Protein AF-A0AAV5U7B5-F1 (afdb_monomer_lite)

Structure (mmCIF, N/CA/C/O backbone):
data_AF-A0AAV5U7B5-F1
#
_entry.id   AF-A0AAV5U7B5-F1
#
loop_
_atom_site.group_PDB
_atom_site.id
_atom_site.type_symbol
_atom_site.label_atom_id
_atom_site.label_alt_id
_atom_site.label_comp_id
_atom_site.label_asym_id
_atom_site.label_entity_id
_atom_site.label_seq_id
_atom_site.pdbx_PDB_ins_code
_atom_site.Cartn_x
_atom_site.Cartn_y
_atom_site.Cartn_z
_atom_site.occupancy
_atom_site.B_iso_or_equiv
_atom_site.auth_seq_id
_atom_site.auth_comp_id
_atom_site.auth_asym_id
_atom_site.auth_atom_id
_atom_site.pdbx_PDB_model_num
ATOM 1 N N . ILE A 1 1 ? 3.680 -14.195 11.783 1.00 42.75 1 ILE A N 1
ATOM 2 C CA . ILE A 1 1 ? 4.266 -13.465 12.936 1.00 42.75 1 ILE A CA 1
ATOM 3 C C . ILE A 1 1 ? 5.695 -13.010 12.618 1.00 42.75 1 ILE A C 1
ATOM 5 O O . ILE A 1 1 ? 5.928 -11.812 12.631 1.00 42.75 1 ILE A O 1
ATOM 9 N N . THR A 1 2 ? 6.602 -13.886 12.164 1.00 31.61 2 THR A N 1
ATOM 10 C CA . THR A 1 2 ? 7.981 -13.506 11.764 1.00 31.61 2 THR A CA 1
ATOM 11 C C . THR A 1 2 ? 8.065 -12.495 10.606 1.00 31.61 2 THR A C 1
ATOM 13 O O . THR A 1 2 ? 8.955 -11.657 10.593 1.00 31.61 2 THR A O 1
ATOM 16 N N . LYS A 1 3 ? 7.108 -12.506 9.663 1.00 34.06 3 LYS A N 1
ATOM 17 C CA . LYS A 1 3 ? 7.092 -11.594 8.498 1.00 34.06 3 LYS A CA 1
ATOM 18 C C . LYS A 1 3 ? 6.728 -10.131 8.825 1.00 34.06 3 LYS A C 1
ATOM 20 O O . LYS A 1 3 ? 7.113 -9.244 8.081 1.00 34.06 3 LYS A O 1
ATOM 25 N N . ILE A 1 4 ? 6.011 -9.876 9.927 1.00 44.44 4 ILE A N 1
ATOM 26 C CA . ILE A 1 4 ? 5.577 -8.519 10.328 1.00 44.44 4 ILE A CA 1
ATOM 27 C C . ILE A 1 4 ? 6.698 -7.791 11.084 1.00 44.44 4 ILE A C 1
ATOM 29 O O . ILE A 1 4 ? 6.874 -6.589 10.921 1.00 4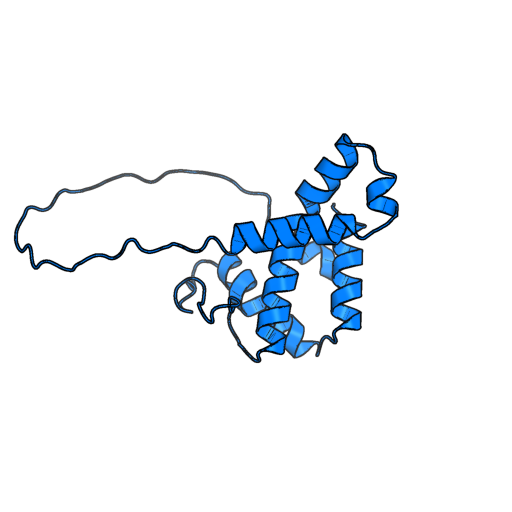4.44 4 ILE A O 1
ATOM 33 N N . TYR A 1 5 ? 7.510 -8.533 11.843 1.00 33.97 5 TYR A N 1
ATOM 34 C CA . TYR A 1 5 ? 8.630 -7.976 12.607 1.00 33.97 5 TYR A CA 1
ATOM 35 C C . TYR A 1 5 ? 9.669 -7.265 11.732 1.00 33.97 5 TYR A C 1
ATOM 37 O O . TYR A 1 5 ? 10.201 -6.239 12.138 1.00 33.97 5 TYR A O 1
ATOM 45 N N . VAL A 1 6 ? 9.909 -7.755 10.511 1.00 44.38 6 VAL A N 1
ATOM 46 C CA . VAL A 1 6 ? 10.895 -7.160 9.592 1.00 44.38 6 VAL A CA 1
ATOM 47 C C . VAL A 1 6 ? 10.513 -5.732 9.178 1.00 44.38 6 VAL A C 1
ATOM 49 O O . VAL A 1 6 ? 11.393 -4.900 8.995 1.00 44.38 6 VAL A O 1
ATOM 52 N N . LEU A 1 7 ? 9.215 -5.420 9.088 1.00 40.84 7 LEU A N 1
ATOM 53 C CA . LEU A 1 7 ? 8.729 -4.090 8.701 1.00 40.84 7 LEU A CA 1
ATOM 54 C C . LEU A 1 7 ? 8.778 -3.065 9.845 1.00 40.84 7 LEU A C 1
ATOM 56 O O . LEU A 1 7 ? 8.862 -1.870 9.580 1.00 40.84 7 LEU A O 1
ATOM 60 N N . LEU A 1 8 ? 8.726 -3.508 11.105 1.00 37.78 8 LEU A N 1
ATOM 61 C CA . LEU A 1 8 ? 8.643 -2.614 12.268 1.00 37.78 8 LEU A CA 1
ATOM 62 C C . LEU A 1 8 ? 10.019 -2.215 12.831 1.00 37.78 8 LEU A C 1
ATOM 64 O O . LEU A 1 8 ? 10.135 -1.186 13.492 1.00 37.78 8 LEU A O 1
ATOM 68 N N . SER A 1 9 ? 11.079 -2.980 12.552 1.00 37.28 9 SER A N 1
ATOM 69 C CA . SER A 1 9 ? 12.408 -2.752 13.141 1.00 37.28 9 SER A CA 1
ATOM 70 C C . SER A 1 9 ? 13.217 -1.595 12.536 1.00 37.28 9 SER A C 1
ATOM 72 O O . SER A 1 9 ? 14.208 -1.191 13.132 1.00 37.28 9 SER A O 1
ATOM 74 N N . THR A 1 10 ? 12.831 -1.024 11.391 1.00 45.06 10 THR A N 1
ATOM 75 C CA . THR A 1 10 ? 13.654 -0.014 10.689 1.00 45.06 10 THR A CA 1
ATOM 76 C C . THR A 1 10 ? 13.350 1.440 11.070 1.00 45.06 10 THR A C 1
ATOM 78 O O . THR A 1 10 ? 13.954 2.349 10.512 1.00 45.06 10 THR A O 1
ATOM 81 N N . ALA A 1 11 ? 12.410 1.690 11.987 1.00 36.50 11 ALA A N 1
ATOM 82 C CA . ALA A 1 11 ? 11.882 3.033 12.256 1.00 36.50 11 ALA A CA 1
ATOM 83 C C . ALA A 1 11 ? 12.594 3.819 13.383 1.00 36.50 11 ALA A C 1
ATOM 85 O O . ALA A 1 11 ? 12.134 4.907 13.723 1.00 36.50 11 ALA A O 1
ATOM 86 N N . SER A 1 12 ? 13.668 3.298 13.997 1.00 36.53 12 SER A N 1
ATOM 87 C CA . SER A 1 12 ? 14.085 3.759 15.337 1.00 36.53 12 SER A CA 1
ATOM 88 C C . SER A 1 12 ? 15.469 4.408 15.501 1.00 36.53 12 SER A C 1
ATOM 90 O O . SER A 1 12 ? 15.870 4.587 16.649 1.00 36.53 12 SER A O 1
ATOM 92 N N . GLU A 1 13 ? 16.200 4.827 14.464 1.00 31.25 13 GLU A N 1
ATOM 93 C CA . GLU A 1 13 ? 17.513 5.469 14.696 1.00 31.25 13 GLU A CA 1
ATOM 94 C C . GLU A 1 13 ? 17.691 6.817 13.982 1.00 31.25 13 GLU A C 1
ATOM 96 O O . GLU A 1 13 ? 17.553 6.959 12.769 1.00 31.25 13 GLU A O 1
ATOM 101 N N . THR A 1 14 ? 17.962 7.830 14.808 1.00 34.41 14 THR A N 1
ATOM 102 C CA . THR A 1 14 ? 18.086 9.256 14.504 1.00 34.41 14 THR A CA 1
ATOM 103 C C . THR A 1 14 ? 19.544 9.720 14.415 1.00 34.41 14 THR A C 1
ATOM 105 O O . THR A 1 14 ? 20.401 9.233 15.144 1.00 34.41 14 THR A O 1
ATOM 108 N N . SER A 1 15 ? 19.732 10.821 13.670 1.00 27.72 15 SER A N 1
ATOM 109 C CA . SER A 1 15 ? 20.653 11.954 13.922 1.00 27.72 15 SER A CA 1
ATOM 110 C C . SER A 1 15 ? 22.177 11.776 13.740 1.00 27.72 15 SER A C 1
ATOM 112 O O . SER A 1 15 ? 22.815 11.099 14.532 1.00 27.72 15 SER A O 1
ATOM 114 N N . HIS A 1 16 ? 22.802 12.502 12.790 1.00 29.25 16 HIS A N 1
ATOM 115 C CA . HIS A 1 16 ? 23.466 13.813 13.017 1.00 29.25 16 HIS A CA 1
ATOM 116 C C . HIS A 1 16 ? 24.374 14.295 11.841 1.00 29.25 16 HIS A C 1
ATOM 118 O O . HIS A 1 16 ? 25.219 13.556 11.356 1.00 29.25 16 HIS A O 1
ATOM 124 N N . THR A 1 17 ? 24.225 15.594 11.500 1.00 29.69 17 THR A N 1
ATOM 125 C CA . THR A 1 17 ? 25.181 16.617 10.961 1.00 29.69 17 THR A CA 1
ATOM 126 C C . THR A 1 17 ? 25.928 16.463 9.616 1.00 29.69 17 THR A C 1
ATOM 128 O O . THR A 1 17 ? 26.575 15.448 9.391 1.00 29.69 17 THR A O 1
ATOM 131 N N . PRO A 1 18 ? 26.042 17.558 8.819 1.00 33.09 18 PRO A N 1
ATOM 132 C CA . PRO A 1 18 ? 27.147 17.765 7.873 1.00 33.09 18 PRO A CA 1
ATOM 133 C C . PRO A 1 18 ? 27.998 19.021 8.198 1.00 33.09 18 PRO A C 1
ATOM 135 O O . PRO A 1 18 ? 27.480 19.974 8.786 1.00 33.09 18 PRO A O 1
ATOM 138 N N . PRO A 1 19 ? 29.271 19.090 7.754 1.00 32.50 19 PRO A N 1
ATOM 139 C CA . PRO A 1 19 ? 29.985 20.358 7.629 1.00 32.50 19 PRO A CA 1
ATOM 140 C C . PRO A 1 19 ? 30.455 20.660 6.194 1.00 32.50 19 PRO A C 1
ATOM 142 O O . PRO A 1 19 ? 31.075 19.816 5.558 1.00 32.50 19 PRO A O 1
ATOM 145 N N . ASN A 1 20 ? 30.254 21.928 5.799 1.00 28.38 20 ASN A N 1
ATOM 146 C CA . ASN A 1 20 ? 31.016 22.748 4.832 1.00 28.38 20 ASN A CA 1
ATOM 147 C C . ASN A 1 20 ? 31.099 22.224 3.363 1.00 28.38 20 ASN A C 1
ATOM 149 O O . ASN A 1 20 ? 30.987 21.043 3.094 1.00 28.38 20 ASN A O 1
ATOM 153 N N . THR A 1 21 ? 31.305 23.003 2.294 1.00 30.73 21 THR A N 1
ATOM 154 C CA . THR A 1 21 ? 32.135 24.199 2.099 1.00 30.73 21 THR A CA 1
ATOM 155 C C . THR A 1 21 ? 31.899 24.771 0.666 1.00 30.73 21 THR A C 1
ATOM 157 O O . THR A 1 21 ? 31.519 24.026 -0.230 1.00 30.73 21 THR A O 1
ATOM 160 N N . ILE A 1 22 ? 32.303 26.035 0.451 1.00 31.41 22 ILE A N 1
ATOM 161 C CA . ILE A 1 22 ? 32.809 26.691 -0.790 1.00 31.41 22 ILE A CA 1
ATOM 162 C C . ILE A 1 22 ? 31.804 27.347 -1.754 1.00 31.41 22 ILE A C 1
ATOM 164 O O . ILE A 1 22 ? 30.995 26.713 -2.421 1.00 31.41 22 ILE A O 1
ATOM 168 N N . ALA A 1 23 ? 31.988 28.665 -1.876 1.00 34.66 23 ALA A N 1
ATOM 169 C CA . ALA A 1 23 ? 31.451 29.553 -2.895 1.00 34.66 23 ALA A CA 1
ATOM 170 C C . ALA A 1 23 ? 32.216 29.429 -4.225 1.00 34.66 23 ALA A C 1
ATOM 172 O O . ALA A 1 23 ? 33.447 29.411 -4.221 1.00 34.66 23 ALA A O 1
ATOM 173 N N . ILE A 1 24 ? 31.497 29.444 -5.352 1.00 33.28 24 ILE A N 1
ATOM 174 C CA . ILE A 1 24 ? 32.057 29.730 -6.681 1.00 33.28 24 ILE A CA 1
ATOM 175 C C . ILE A 1 24 ? 31.138 30.715 -7.411 1.00 33.28 24 ILE A C 1
ATOM 177 O O . ILE A 1 24 ? 29.914 30.608 -7.385 1.00 33.28 24 ILE A O 1
ATOM 181 N N . SER A 1 25 ? 31.798 31.706 -7.996 1.00 31.03 25 SER A N 1
ATOM 182 C CA . SER A 1 25 ? 31.323 32.933 -8.617 1.00 31.03 25 SER A CA 1
ATOM 183 C C . SER A 1 25 ? 30.560 32.735 -9.931 1.00 31.03 25 SER A C 1
ATOM 185 O O . SER A 1 25 ? 30.877 31.860 -10.730 1.00 31.03 25 SER A O 1
ATOM 187 N N . HIS A 1 26 ? 29.602 33.644 -10.127 1.00 35.41 26 HIS A N 1
ATOM 188 C CA . HIS A 1 26 ? 29.036 34.183 -11.368 1.00 35.41 26 HIS A CA 1
ATOM 189 C C . HIS A 1 26 ? 29.793 33.890 -12.680 1.00 35.41 26 HIS A C 1
ATOM 191 O O . HIS A 1 26 ? 30.923 34.333 -12.847 1.00 35.41 26 HIS A O 1
ATOM 197 N N . ASP A 1 27 ? 29.131 33.228 -13.635 1.00 34.09 27 ASP A N 1
ATOM 198 C CA . ASP A 1 27 ? 28.567 33.879 -14.833 1.00 34.09 27 ASP A CA 1
ATOM 199 C C . ASP A 1 2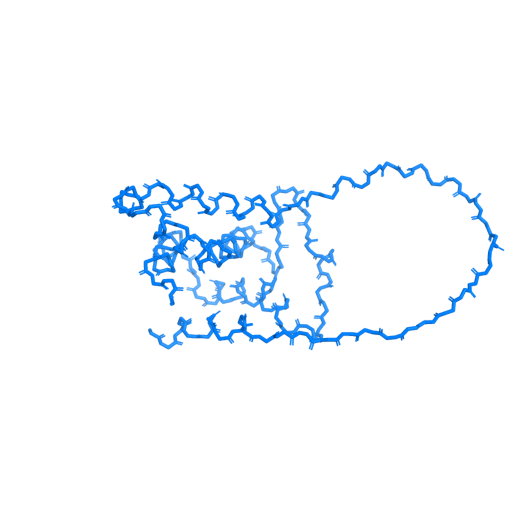7 ? 27.913 32.847 -15.769 1.00 34.09 27 ASP A C 1
ATOM 201 O O . ASP A 1 27 ? 28.531 31.846 -16.122 1.00 34.09 27 ASP A O 1
ATOM 205 N N . ASN A 1 28 ? 26.642 33.102 -16.125 1.00 30.11 28 ASN A N 1
ATOM 206 C CA . ASN A 1 28 ? 25.918 32.739 -17.363 1.00 30.11 28 ASN A CA 1
ATOM 207 C C . ASN A 1 28 ? 24.408 32.615 -17.088 1.00 30.11 28 ASN A C 1
ATOM 209 O O . ASN A 1 28 ? 23.850 31.526 -16.951 1.00 30.11 28 ASN A O 1
ATOM 213 N N . VAL A 1 29 ? 23.723 33.762 -17.028 1.00 39.47 29 VAL A N 1
ATOM 214 C CA . VAL A 1 29 ? 22.255 33.831 -16.996 1.00 39.47 29 VAL A CA 1
ATOM 215 C C . VAL A 1 29 ? 21.728 33.575 -18.409 1.00 39.47 29 VAL A C 1
ATOM 217 O O . VAL A 1 29 ? 21.540 34.496 -19.197 1.00 39.47 29 VAL A O 1
ATOM 220 N N . SER A 1 30 ? 21.485 32.307 -18.735 1.00 38.84 30 SER A N 1
ATOM 221 C CA . SER A 1 30 ? 20.505 31.950 -19.762 1.00 38.84 30 SER A CA 1
ATOM 222 C C . SER A 1 30 ? 19.15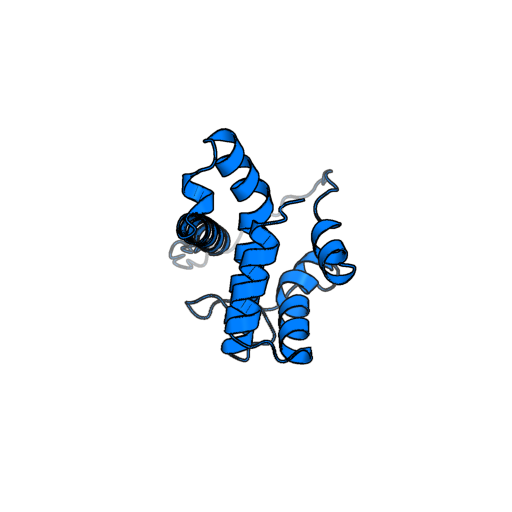7 31.792 -19.073 1.00 38.84 30 SER A C 1
ATOM 224 O O . SER A 1 30 ? 19.000 30.958 -18.183 1.00 38.84 30 SER A O 1
ATOM 226 N N . GLN A 1 31 ? 18.198 32.638 -19.448 1.00 47.28 31 GLN A N 1
ATOM 227 C CA . GLN A 1 31 ? 16.833 32.592 -18.942 1.00 47.28 31 GLN A CA 1
ATOM 228 C C . GLN A 1 31 ? 16.180 31.243 -19.271 1.00 47.28 31 GLN A C 1
ATOM 230 O O . GLN A 1 31 ? 15.691 31.025 -20.377 1.00 47.28 31 GLN A O 1
ATOM 235 N N . MET A 1 32 ? 16.134 30.349 -18.286 1.00 32.94 32 MET A N 1
ATOM 236 C CA . MET A 1 32 ? 15.170 29.261 -18.244 1.00 32.94 32 MET A CA 1
ATOM 237 C C . MET A 1 32 ? 13.943 29.819 -17.525 1.00 32.94 32 MET A C 1
ATOM 239 O O . MET A 1 32 ? 14.015 30.141 -16.341 1.00 32.94 32 MET A O 1
ATOM 243 N N . SER A 1 33 ? 12.829 29.983 -18.238 1.00 42.19 33 SER A N 1
ATOM 244 C CA . SER A 1 33 ? 11.530 30.253 -17.619 1.00 42.19 33 SER A CA 1
ATOM 245 C C . SER A 1 33 ? 11.185 29.062 -16.722 1.00 42.19 33 SER A C 1
ATOM 247 O O . SER A 1 33 ? 10.637 28.057 -17.177 1.00 42.19 33 SER A O 1
ATOM 249 N N . SER A 1 34 ? 11.585 29.124 -15.452 1.00 47.31 34 SER A N 1
ATOM 250 C CA . SER A 1 34 ? 11.221 28.130 -14.458 1.00 47.31 34 SER A CA 1
ATOM 251 C C . SER A 1 34 ? 9.759 28.359 -14.109 1.00 47.31 34 SER A C 1
ATOM 253 O O . SER A 1 34 ? 9.404 29.166 -13.252 1.00 47.31 34 SER A O 1
ATOM 255 N N . LYS A 1 35 ? 8.876 27.623 -14.792 1.00 44.06 35 LYS A N 1
ATOM 256 C CA . LYS A 1 35 ? 7.582 27.299 -14.190 1.00 44.06 35 LYS A CA 1
ATOM 257 C C . LYS A 1 35 ? 7.888 26.783 -12.778 1.00 44.06 35 LYS A C 1
ATOM 259 O O . LYS A 1 35 ? 8.786 25.941 -12.663 1.00 44.06 35 LYS A O 1
ATOM 264 N N . PRO A 1 36 ? 7.232 27.293 -11.722 1.00 43.56 36 PRO A N 1
ATOM 265 C CA . PRO A 1 36 ? 7.432 26.741 -10.395 1.00 43.56 36 PRO A CA 1
ATOM 266 C C . PRO A 1 36 ? 7.184 25.241 -10.506 1.00 43.56 36 PRO A C 1
ATOM 268 O O . PRO A 1 36 ? 6.152 24.821 -11.030 1.00 43.56 36 PRO A O 1
ATOM 271 N N . VAL A 1 37 ? 8.180 24.441 -10.122 1.00 56.41 37 VAL A N 1
ATOM 272 C CA . VAL A 1 37 ? 8.010 22.997 -10.011 1.00 56.41 37 VAL A CA 1
ATOM 273 C C . VAL A 1 37 ? 6.924 22.829 -8.962 1.00 56.41 37 VAL A C 1
ATOM 275 O O . VAL A 1 37 ? 7.162 23.048 -7.777 1.00 56.41 37 VAL A O 1
ATOM 278 N N . GLU A 1 38 ? 5.701 22.550 -9.404 1.00 57.50 38 GLU A N 1
ATOM 279 C CA . GLU A 1 38 ? 4.634 22.114 -8.521 1.00 57.50 38 GLU A CA 1
ATOM 280 C C . GLU A 1 38 ? 5.057 20.748 -7.991 1.00 57.50 38 GLU A C 1
ATOM 282 O O . GLU A 1 38 ? 4.775 19.705 -8.583 1.00 57.50 38 GLU A O 1
ATOM 287 N N . THR A 1 39 ? 5.837 20.755 -6.912 1.00 60.34 39 THR A N 1
ATOM 288 C CA . THR A 1 39 ? 6.299 19.540 -6.256 1.00 60.34 39 THR A CA 1
ATOM 289 C C . THR A 1 39 ? 5.081 18.892 -5.616 1.00 60.34 39 THR A C 1
ATOM 291 O O . THR A 1 39 ? 4.696 19.221 -4.494 1.00 60.34 39 THR A O 1
ATOM 294 N N . LYS A 1 40 ? 4.416 18.005 -6.359 1.00 76.00 40 LYS A N 1
ATOM 295 C CA . LYS A 1 40 ? 3.298 17.222 -5.837 1.00 76.00 40 LYS A CA 1
ATOM 296 C C . LYS A 1 40 ? 3.796 16.404 -4.653 1.00 76.00 40 LYS A C 1
ATOM 298 O O . LYS A 1 40 ? 4.707 15.590 -4.781 1.00 76.00 40 LYS A O 1
ATOM 303 N N . LEU A 1 41 ? 3.190 16.628 -3.492 1.00 89.25 41 LEU A N 1
ATOM 304 C CA . LEU A 1 41 ? 3.582 15.975 -2.248 1.00 89.25 41 LEU A CA 1
ATOM 305 C C . LEU A 1 41 ? 2.834 14.647 -2.085 1.00 89.25 41 LEU A C 1
ATOM 307 O O . LEU A 1 41 ? 2.041 14.474 -1.159 1.00 89.25 41 LEU A O 1
ATOM 311 N N . TRP A 1 42 ? 3.075 13.714 -3.008 1.00 90.81 42 TRP A N 1
ATOM 312 C CA . TRP A 1 42 ? 2.434 12.396 -3.023 1.00 90.81 42 TRP A CA 1
ATOM 313 C C . TRP A 1 42 ? 2.475 11.665 -1.673 1.00 90.81 42 TRP A C 1
ATOM 315 O O . TRP A 1 42 ? 1.413 11.225 -1.236 1.00 90.81 42 TRP A O 1
ATOM 325 N N . PRO A 1 43 ? 3.601 11.644 -0.926 1.00 89.38 43 PRO A N 1
ATOM 326 C CA . PRO A 1 43 ? 3.634 10.995 0.385 1.00 89.38 43 PRO A CA 1
ATOM 327 C C . PRO A 1 43 ? 2.609 11.550 1.386 1.00 89.38 43 PRO A C 1
ATOM 329 O O . PRO A 1 43 ? 2.051 10.796 2.181 1.00 89.38 43 PRO A O 1
ATOM 332 N N . LEU A 1 44 ? 2.327 12.860 1.349 1.00 92.50 44 LEU A N 1
ATOM 333 C CA . LEU A 1 44 ? 1.312 13.463 2.218 1.00 92.50 44 LEU A CA 1
ATOM 334 C C . LEU A 1 44 ? -0.097 13.042 1.793 1.00 92.50 44 LEU A C 1
ATOM 336 O O . LEU A 1 44 ? -0.931 12.740 2.646 1.00 92.50 44 LEU A O 1
ATOM 340 N N . VAL A 1 45 ? -0.356 13.006 0.486 1.00 94.12 45 VAL A N 1
ATOM 341 C CA . VAL A 1 45 ? -1.644 12.565 -0.061 1.00 94.12 45 VAL A CA 1
ATOM 342 C C . VAL A 1 45 ? -1.903 11.104 0.311 1.00 94.12 45 VAL A C 1
ATOM 344 O O . VAL A 1 45 ? -2.969 10.792 0.840 1.00 94.12 45 VAL A O 1
ATOM 347 N N . ASP A 1 46 ? -0.914 10.228 0.135 1.00 94.50 46 ASP A N 1
ATOM 348 C CA . ASP A 1 46 ? -1.017 8.807 0.485 1.00 94.50 46 ASP A CA 1
ATOM 349 C C . ASP A 1 46 ? -1.241 8.600 1.992 1.00 94.50 46 ASP A C 1
ATOM 351 O O . ASP A 1 46 ? -2.030 7.739 2.404 1.00 94.50 46 ASP A O 1
ATOM 355 N N . LEU A 1 47 ? -0.604 9.423 2.833 1.00 95.94 47 LEU A N 1
ATOM 356 C CA . LEU A 1 47 ? -0.823 9.427 4.279 1.00 95.94 47 LEU A CA 1
ATOM 357 C C . LEU A 1 47 ? -2.260 9.835 4.634 1.00 95.94 47 LEU A C 1
ATOM 359 O O . LEU A 1 47 ? -2.911 9.159 5.433 1.00 95.94 47 LEU A O 1
ATOM 363 N N . MET A 1 48 ? -2.772 10.912 4.031 1.00 96.75 48 MET A N 1
ATOM 364 C CA . MET A 1 48 ? -4.146 11.373 4.251 1.00 96.75 48 MET A CA 1
ATOM 365 C C . MET A 1 48 ? -5.165 10.319 3.815 1.00 96.75 48 MET A C 1
ATOM 367 O O . MET A 1 48 ? -6.063 9.985 4.586 1.00 96.75 48 MET A O 1
ATOM 371 N N . ILE A 1 49 ? -4.990 9.737 2.625 1.00 96.44 49 ILE A N 1
ATOM 372 C CA . ILE A 1 49 ? -5.847 8.654 2.121 1.00 96.44 49 ILE A CA 1
ATOM 373 C C . ILE A 1 49 ? -5.814 7.456 3.073 1.00 96.44 49 ILE A C 1
ATOM 375 O O . ILE A 1 49 ? -6.848 6.844 3.334 1.00 96.44 49 ILE A O 1
ATOM 379 N N . SER A 1 50 ? -4.651 7.131 3.636 1.00 96.81 50 SER A N 1
ATOM 380 C CA . SER A 1 50 ? -4.520 6.034 4.598 1.00 96.81 50 SER A CA 1
ATOM 381 C C . SER A 1 50 ? -5.270 6.302 5.904 1.00 96.81 50 SER A C 1
ATOM 383 O O . SER A 1 50 ? -5.893 5.387 6.441 1.00 96.81 50 SER A O 1
ATOM 385 N N . ILE A 1 51 ? -5.279 7.544 6.393 1.00 96.88 51 ILE A N 1
ATOM 386 C CA . ILE A 1 51 ? -6.080 7.942 7.563 1.00 96.88 51 ILE A CA 1
ATOM 387 C C . ILE A 1 51 ? -7.579 7.873 7.248 1.00 96.88 51 ILE A C 1
ATOM 389 O O . ILE A 1 51 ? -8.347 7.346 8.052 1.00 96.88 51 ILE A O 1
ATOM 393 N N . GLU A 1 52 ? -8.011 8.366 6.085 1.00 97.12 52 GLU A N 1
ATOM 394 C CA . GLU A 1 52 ? -9.416 8.263 5.666 1.00 97.12 52 GLU A CA 1
ATOM 395 C C . GLU A 1 52 ? -9.849 6.803 5.502 1.00 97.12 52 GLU A C 1
ATOM 397 O O . GLU A 1 52 ? -10.937 6.429 5.932 1.00 97.12 52 GLU A O 1
ATOM 402 N N . TYR A 1 53 ? -8.971 5.942 4.984 1.00 95.88 53 TYR A N 1
ATOM 403 C CA . TYR A 1 53 ? -9.205 4.502 4.928 1.00 95.88 53 TYR A CA 1
ATOM 404 C C . TYR A 1 53 ? -9.424 3.905 6.324 1.00 95.88 53 TYR A C 1
ATOM 406 O O . TYR A 1 53 ? -10.362 3.135 6.513 1.00 95.88 53 TYR A O 1
ATOM 414 N N . MET A 1 54 ? -8.627 4.281 7.328 1.00 95.62 54 MET A N 1
ATOM 415 C CA . MET A 1 54 ? -8.837 3.801 8.703 1.00 95.62 54 MET A CA 1
ATOM 416 C C . MET A 1 54 ? -10.192 4.212 9.272 1.00 95.62 54 MET A C 1
ATOM 418 O O . MET A 1 54 ? -10.821 3.434 9.987 1.00 95.62 54 MET A O 1
ATOM 422 N N . LYS A 1 55 ? -10.669 5.413 8.934 1.00 96.00 55 LYS A N 1
ATOM 423 C CA . LYS A 1 55 ? -11.991 5.887 9.356 1.00 96.00 55 LYS A CA 1
ATOM 424 C C . LYS A 1 55 ? -13.136 5.080 8.750 1.00 96.00 55 LYS A C 1
ATOM 426 O O . LYS A 1 55 ? -14.248 5.215 9.226 1.00 96.00 55 LYS A O 1
ATOM 431 N N . THR A 1 56 ? -12.903 4.252 7.734 1.00 96.06 56 THR A N 1
ATOM 432 C CA . THR A 1 56 ? -13.960 3.383 7.191 1.00 96.06 56 THR A CA 1
ATOM 433 C C . THR A 1 56 ? -14.304 2.210 8.112 1.00 96.06 56 THR A C 1
ATOM 435 O O . THR A 1 56 ? -15.351 1.591 7.939 1.00 96.06 56 THR A O 1
ATOM 438 N N . PHE A 1 57 ? -13.4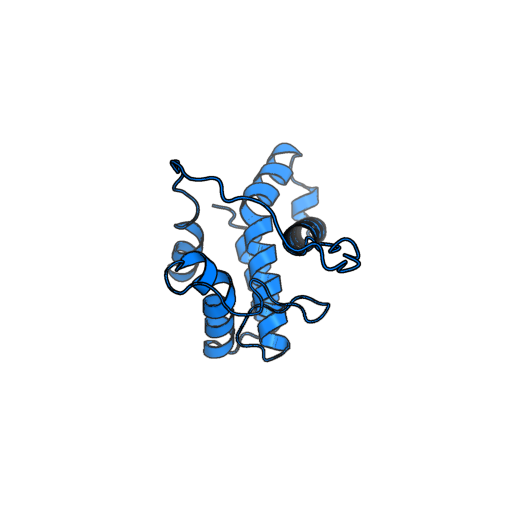58 1.899 9.101 1.00 94.75 57 PHE A N 1
ATOM 439 C CA . PHE A 1 57 ? -13.704 0.802 10.030 1.00 94.75 57 PHE A CA 1
ATOM 440 C C . PHE A 1 57 ? -14.537 1.237 11.235 1.00 94.75 57 PHE A C 1
ATOM 442 O O . PHE A 1 57 ? -14.205 2.198 11.927 1.00 94.75 57 PHE A O 1
ATOM 449 N N . GLU A 1 58 ? -15.557 0.447 11.576 1.00 94.81 58 GLU A N 1
ATOM 450 C CA . GLU A 1 58 ? -16.423 0.716 12.731 1.00 94.81 58 GLU A CA 1
ATOM 451 C C . GLU A 1 58 ? -15.640 0.817 14.046 1.00 94.81 58 GLU A C 1
ATOM 453 O O . GLU A 1 58 ? -15.876 1.728 14.842 1.00 94.81 58 GLU A O 1
ATOM 458 N N . PHE A 1 59 ? -14.642 -0.053 14.251 1.00 93.38 59 PHE A N 1
ATOM 459 C CA . PHE A 1 59 ? -13.824 -0.019 15.465 1.00 93.38 59 PHE A CA 1
ATOM 460 C C . PHE A 1 59 ? -13.102 1.322 15.638 1.00 93.38 59 PHE A C 1
ATOM 462 O O . PHE A 1 59 ? -12.942 1.777 16.767 1.00 93.38 59 PHE A O 1
ATOM 469 N N . PHE A 1 60 ? -12.713 1.994 14.545 1.00 94.69 60 PHE A N 1
ATOM 470 C CA . PHE A 1 60 ? -12.041 3.291 14.602 1.00 94.69 60 PHE A CA 1
ATOM 471 C C . PHE A 1 60 ? -12.948 4.357 15.222 1.00 94.69 60 PHE A C 1
ATOM 473 O O . PHE A 1 60 ? -12.484 5.243 15.943 1.00 94.69 60 PHE A O 1
ATOM 480 N N . HIS A 1 61 ? -14.257 4.277 14.983 1.00 95.12 61 HIS A N 1
ATOM 481 C CA . HIS A 1 61 ? -15.217 5.209 15.565 1.00 95.12 61 HIS A CA 1
ATOM 482 C C . HIS A 1 61 ? -15.409 4.990 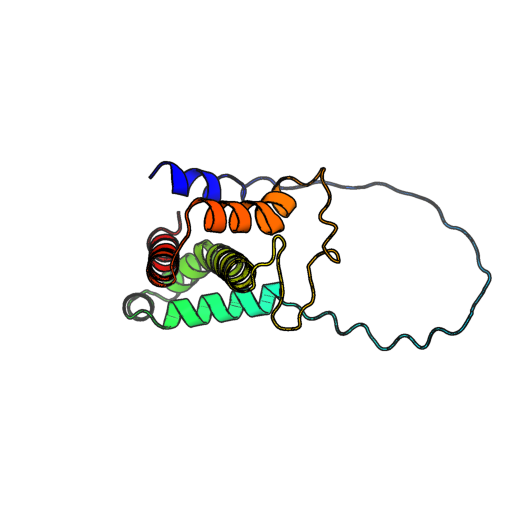17.067 1.00 95.12 61 HIS A C 1
ATOM 484 O O . HIS A 1 61 ? -15.556 5.985 17.782 1.00 95.12 61 HIS A O 1
ATOM 490 N N . CYS A 1 62 ? -15.302 3.744 17.534 1.00 95.56 62 CYS A N 1
ATOM 491 C CA . CYS A 1 62 ? -15.421 3.351 18.942 1.00 95.56 62 CYS A CA 1
ATOM 492 C C . CYS A 1 62 ? -14.213 3.737 19.815 1.00 95.56 62 CYS A C 1
ATOM 494 O O . CYS A 1 62 ? -14.324 3.753 21.039 1.00 95.56 62 CYS A O 1
ATOM 496 N N . LEU A 1 63 ? -13.061 4.044 19.212 1.00 95.38 63 LEU A N 1
ATOM 497 C CA . LEU A 1 63 ? -11.850 4.443 19.936 1.00 95.38 63 LEU A CA 1
ATOM 498 C C . LEU A 1 63 ? -11.979 5.834 20.581 1.00 95.38 63 LEU A C 1
ATOM 500 O O . LEU A 1 63 ? -12.707 6.703 20.093 1.00 95.38 63 LEU A O 1
ATOM 504 N N . SER A 1 64 ? -11.207 6.092 21.641 1.00 97.06 64 SER A N 1
ATOM 505 C CA . SER A 1 64 ? -11.038 7.454 22.162 1.00 97.06 64 SER A CA 1
ATOM 506 C C . SER A 1 64 ? -10.251 8.321 21.169 1.00 97.06 64 SER A C 1
ATOM 508 O O . SER A 1 64 ? -9.543 7.807 20.304 1.00 97.06 64 SER A O 1
ATOM 510 N N . HIS A 1 65 ? -10.322 9.652 21.275 1.00 95.75 65 HIS A N 1
ATOM 511 C CA . HIS A 1 65 ? -9.522 10.528 20.404 1.00 95.75 65 HIS A CA 1
ATOM 512 C C . HIS A 1 65 ? -8.012 10.245 20.520 1.00 95.75 65 HIS A C 1
ATOM 514 O O . HIS A 1 65 ? -7.306 10.227 19.512 1.00 95.75 65 HIS A O 1
ATOM 520 N N . LYS A 1 66 ? -7.533 9.964 21.741 1.00 96.50 66 LYS A N 1
ATOM 521 C CA . LYS A 1 66 ? -6.136 9.607 22.006 1.00 96.50 66 LYS A CA 1
ATOM 522 C C . LYS A 1 66 ? -5.747 8.307 21.298 1.00 96.50 66 LYS A C 1
ATOM 524 O O . LYS A 1 66 ? -4.687 8.255 20.683 1.00 96.50 66 LYS A O 1
ATOM 529 N N . ASP A 1 67 ? -6.617 7.301 21.331 1.00 95.44 67 ASP A N 1
ATOM 530 C CA . ASP A 1 67 ? -6.341 6.002 20.708 1.00 95.44 67 ASP A CA 1
ATOM 531 C C . ASP A 1 67 ? -6.432 6.073 19.182 1.00 95.44 67 ASP A C 1
ATOM 533 O O . ASP A 1 67 ? -5.607 5.474 18.499 1.00 95.44 67 ASP A O 1
ATOM 537 N N . LYS A 1 68 ? -7.356 6.872 18.625 1.00 95.81 68 LYS A N 1
ATOM 538 C CA . LYS A 1 68 ? -7.398 7.166 17.178 1.00 95.81 68 LYS A CA 1
ATOM 539 C C . LYS A 1 68 ? -6.091 7.794 16.708 1.00 95.81 68 LYS A C 1
ATOM 541 O O . LYS A 1 68 ? -5.561 7.409 15.668 1.00 95.81 68 LYS A O 1
ATOM 546 N N . LEU A 1 69 ? -5.572 8.756 17.476 1.00 95.38 69 LEU A N 1
ATOM 547 C CA . LEU A 1 69 ? -4.311 9.422 17.165 1.00 95.38 69 LEU A CA 1
ATOM 548 C C . LEU A 1 69 ? -3.127 8.456 17.255 1.00 95.38 69 LEU A C 1
ATOM 550 O O . LEU A 1 69 ? -2.287 8.457 16.359 1.00 95.38 69 LEU A O 1
ATOM 554 N N . ALA A 1 70 ? -3.068 7.633 18.305 1.00 94.50 70 ALA A N 1
ATOM 555 C CA . ALA A 1 70 ? -2.033 6.614 18.455 1.00 94.50 70 ALA A CA 1
ATOM 556 C C . ALA A 1 70 ? -2.068 5.630 17.276 1.00 94.50 70 ALA A C 1
ATOM 558 O O . ALA A 1 70 ? -1.076 5.477 16.568 1.00 94.50 70 ALA A O 1
ATOM 559 N N . LEU A 1 71 ? -3.237 5.061 16.987 1.00 94.75 71 LEU A N 1
ATOM 560 C CA . LEU A 1 71 ? -3.446 4.145 15.871 1.00 94.75 71 LEU A CA 1
ATOM 561 C C . LEU A 1 71 ? -2.971 4.738 14.537 1.00 94.75 71 LEU A C 1
ATOM 563 O O . LEU A 1 71 ? -2.174 4.115 13.832 1.00 94.75 71 LEU A O 1
ATOM 567 N N . ALA A 1 72 ? -3.418 5.954 14.207 1.00 94.75 72 ALA A N 1
ATOM 568 C CA . ALA A 1 72 ? -3.034 6.631 12.971 1.00 94.75 72 ALA A CA 1
ATOM 569 C C . ALA A 1 72 ? -1.525 6.916 12.917 1.00 94.75 72 ALA A C 1
ATOM 571 O O . ALA A 1 72 ? -0.893 6.675 11.890 1.00 94.75 72 ALA A O 1
ATOM 572 N N . ARG A 1 73 ? -0.927 7.373 14.025 1.00 93.81 73 ARG A N 1
ATOM 573 C CA . ARG A 1 73 ? 0.511 7.670 14.114 1.00 93.81 73 ARG A CA 1
ATOM 574 C C . ARG A 1 73 ? 1.376 6.449 13.810 1.00 93.81 73 ARG A C 1
ATOM 576 O O . ARG A 1 73 ? 2.409 6.598 13.166 1.00 93.81 73 ARG A O 1
ATOM 583 N N . HIS A 1 74 ? 0.958 5.273 14.262 1.00 93.62 74 HIS A N 1
ATOM 584 C CA . HIS A 1 74 ? 1.731 4.044 14.113 1.00 93.62 74 HIS A CA 1
ATOM 585 C C . HIS A 1 74 ? 1.496 3.330 12.774 1.00 93.62 74 HIS A C 1
ATOM 587 O O . HIS A 1 74 ? 2.430 2.779 12.200 1.00 93.62 74 HIS A O 1
ATOM 593 N N . SER A 1 75 ? 0.272 3.361 12.239 1.00 95.19 75 SER A N 1
ATOM 594 C CA . SER A 1 75 ? -0.095 2.518 11.089 1.00 95.19 75 SER A CA 1
ATOM 595 C C . SER A 1 75 ? -0.268 3.266 9.762 1.00 95.19 75 SER A C 1
ATOM 597 O O . SER A 1 75 ? -0.204 2.637 8.702 1.00 95.19 75 SER A O 1
ATOM 599 N N . ALA A 1 76 ? -0.463 4.593 9.761 1.00 95.50 76 ALA A N 1
ATOM 600 C CA . ALA A 1 76 ? -0.897 5.300 8.548 1.00 95.50 76 ALA A CA 1
ATOM 601 C C . ALA A 1 76 ? 0.195 5.389 7.490 1.00 95.50 76 ALA A C 1
ATOM 603 O O . ALA A 1 76 ? -0.076 5.160 6.314 1.00 95.50 76 ALA A O 1
ATOM 604 N N . MET A 1 77 ? 1.432 5.646 7.907 1.00 93.88 77 MET A N 1
ATOM 605 C CA . MET A 1 77 ? 2.567 5.697 6.989 1.00 93.88 77 MET A CA 1
ATOM 606 C C . MET A 1 77 ? 2.867 4.316 6.388 1.00 93.88 77 MET A C 1
ATOM 608 O O . MET A 1 77 ? 3.096 4.199 5.188 1.00 93.88 77 MET A O 1
ATOM 612 N N . ILE A 1 78 ? 2.767 3.253 7.190 1.00 94.25 78 ILE A N 1
ATOM 613 C CA . ILE A 1 78 ? 2.941 1.875 6.709 1.00 94.25 78 ILE A CA 1
ATOM 614 C C . ILE A 1 78 ? 1.841 1.528 5.694 1.00 94.25 78 ILE A C 1
ATOM 616 O O . ILE A 1 78 ? 2.124 0.974 4.634 1.00 94.25 78 ILE A O 1
ATOM 620 N N . CYS A 1 79 ? 0.589 1.908 5.971 1.00 95.81 79 CYS A N 1
ATOM 621 C CA . CYS A 1 79 ? -0.522 1.733 5.032 1.00 95.81 79 CYS A CA 1
ATOM 622 C C . CYS A 1 79 ? -0.337 2.529 3.735 1.00 95.81 79 CYS A C 1
ATOM 624 O O . CYS A 1 79 ? -0.709 2.029 2.669 1.00 95.81 79 CYS A O 1
ATOM 626 N N . ALA A 1 80 ? 0.233 3.733 3.815 1.00 95.50 80 ALA A N 1
ATOM 627 C CA . ALA A 1 80 ? 0.533 4.569 2.659 1.00 95.50 80 ALA A CA 1
ATOM 628 C C . ALA A 1 80 ? 1.555 3.873 1.755 1.00 95.50 80 ALA A C 1
ATOM 630 O O . ALA A 1 80 ? 1.280 3.633 0.581 1.00 95.50 80 ALA A O 1
ATOM 631 N N . TYR A 1 81 ? 2.673 3.422 2.326 1.00 94.56 81 TYR A N 1
ATOM 632 C CA . TYR A 1 81 ? 3.701 2.694 1.587 1.00 94.56 81 TYR A CA 1
ATOM 633 C C . TYR A 1 81 ? 3.215 1.363 1.021 1.00 94.56 81 TYR A C 1
ATOM 635 O O . TYR A 1 81 ? 3.526 1.037 -0.124 1.00 94.56 81 TYR A O 1
ATOM 643 N N . LEU A 1 82 ? 2.401 0.618 1.772 1.00 96.00 82 LEU A N 1
ATOM 644 C CA . LEU A 1 82 ? 1.802 -0.612 1.263 1.00 96.00 82 LEU A CA 1
ATOM 645 C C . LEU A 1 82 ? 0.866 -0.330 0.079 1.00 96.00 82 LEU A C 1
ATOM 647 O O . LEU A 1 82 ? 0.865 -1.072 -0.898 1.00 96.00 82 LEU A O 1
ATOM 651 N N . SER A 1 83 ? 0.080 0.747 0.147 1.00 96.62 83 SER A N 1
ATOM 652 C CA . SER A 1 83 ? -0.822 1.142 -0.942 1.00 96.62 83 SER A CA 1
ATOM 653 C C . SER A 1 83 ? -0.055 1.581 -2.184 1.00 96.62 83 SER A C 1
ATOM 655 O O . SER A 1 83 ? -0.420 1.193 -3.290 1.00 96.62 83 SER A O 1
ATOM 657 N N . LEU A 1 84 ? 1.037 2.316 -1.997 1.00 95.56 84 LEU A N 1
ATOM 658 C CA . LEU A 1 84 ? 1.910 2.769 -3.071 1.00 95.56 84 LEU A CA 1
ATOM 659 C C . LEU A 1 84 ? 2.632 1.601 -3.765 1.00 95.56 84 LEU A C 1
ATOM 661 O O . LEU A 1 84 ? 2.678 1.537 -4.996 1.00 95.56 84 LEU A O 1
ATOM 665 N N . ALA A 1 85 ? 3.143 0.641 -2.990 1.00 96.44 85 ALA A N 1
ATOM 666 C CA . ALA A 1 85 ? 3.749 -0.577 -3.524 1.00 96.44 85 ALA A CA 1
ATOM 667 C C . ALA A 1 85 ? 2.726 -1.424 -4.298 1.00 96.44 85 ALA A C 1
ATOM 669 O O . ALA A 1 85 ? 3.003 -1.819 -5.428 1.00 96.44 85 ALA A O 1
ATOM 670 N N . TYR A 1 86 ? 1.524 -1.625 -3.744 1.00 97.62 86 TYR A N 1
ATOM 671 C CA . TYR A 1 86 ? 0.468 -2.399 -4.405 1.00 97.62 86 TYR A CA 1
ATOM 672 C C . TYR A 1 86 ? -0.016 -1.730 -5.695 1.00 97.62 86 TYR A C 1
ATOM 674 O O . TYR A 1 86 ? -0.154 -2.392 -6.719 1.00 97.62 86 TYR A O 1
ATOM 682 N N . TYR A 1 87 ? -0.190 -0.405 -5.685 1.00 97.19 87 TYR A N 1
ATOM 683 C CA . TYR A 1 87 ? -0.508 0.356 -6.894 1.00 97.19 87 TYR A CA 1
ATOM 684 C C . TYR A 1 87 ? 0.557 0.158 -7.979 1.00 97.19 87 TYR A C 1
ATOM 686 O O . TYR A 1 87 ? 0.228 -0.077 -9.140 1.00 97.19 87 TYR A O 1
ATOM 694 N N . SER A 1 88 ? 1.835 0.203 -7.607 1.00 97.25 88 SER A N 1
ATOM 695 C CA . SER A 1 88 ? 2.944 0.014 -8.549 1.00 97.25 88 SER A CA 1
ATOM 696 C C . SER A 1 88 ? 2.989 -1.417 -9.103 1.00 97.25 88 SER A C 1
ATOM 698 O O . SER A 1 88 ? 3.161 -1.601 -10.308 1.00 97.25 88 SER A O 1
ATOM 700 N N . TYR A 1 89 ? 2.761 -2.418 -8.244 1.00 97.75 89 TYR A N 1
ATOM 701 C CA . TYR A 1 89 ? 2.655 -3.833 -8.613 1.00 97.75 89 TYR A CA 1
ATOM 702 C C . TYR A 1 89 ? 1.521 -4.087 -9.621 1.00 97.75 89 TYR A C 1
ATOM 704 O O . TYR A 1 89 ? 1.779 -4.656 -10.684 1.00 97.75 89 TYR A O 1
ATOM 712 N N . GLU A 1 90 ? 0.307 -3.594 -9.352 1.00 97.56 90 GLU A N 1
ATOM 713 C CA . GLU A 1 90 ? -0.857 -3.726 -10.250 1.00 97.56 90 GLU A CA 1
ATOM 714 C C . GLU A 1 90 ? -0.607 -3.066 -11.617 1.00 97.56 90 GLU A C 1
ATOM 716 O O . GLU A 1 90 ? -1.042 -3.566 -12.655 1.00 97.56 90 GLU A O 1
ATOM 721 N N . ASN A 1 91 ? 0.154 -1.967 -11.636 1.00 97.06 91 ASN A N 1
ATOM 722 C CA . ASN A 1 91 ? 0.573 -1.284 -12.863 1.00 97.06 91 ASN A CA 1
ATOM 723 C C . ASN A 1 91 ? 1.811 -1.913 -13.525 1.00 97.06 91 ASN A C 1
ATOM 725 O O . ASN A 1 91 ? 2.352 -1.347 -14.474 1.00 97.06 91 ASN A O 1
ATOM 729 N N . LYS A 1 92 ? 2.259 -3.087 -13.060 1.00 96.25 92 LYS A N 1
ATOM 730 C CA . LYS A 1 92 ? 3.417 -3.830 -13.589 1.00 96.25 92 LYS A CA 1
ATOM 731 C C . LYS A 1 92 ? 4.723 -3.027 -13.566 1.00 96.25 92 LYS A C 1
ATOM 733 O O . LYS A 1 92 ? 5.623 -3.300 -14.354 1.00 96.25 92 LYS A O 1
ATOM 738 N N . SER A 1 93 ? 4.837 -2.065 -12.657 1.00 95.06 93 SER A N 1
ATOM 739 C CA . SER A 1 93 ? 6.065 -1.308 -12.436 1.00 95.06 93 SER A CA 1
ATOM 740 C C . SER A 1 93 ? 6.980 -2.064 -11.474 1.00 95.06 93 SER A C 1
ATOM 742 O O . SER A 1 93 ? 6.496 -2.686 -10.532 1.00 95.06 93 SER A O 1
ATOM 744 N N . ASP A 1 94 ? 8.293 -2.002 -11.693 1.00 93.12 94 ASP A N 1
ATOM 745 C CA . ASP A 1 94 ? 9.317 -2.537 -10.775 1.00 93.12 94 ASP A CA 1
ATOM 746 C C . ASP A 1 94 ? 9.827 -1.492 -9.773 1.00 93.12 94 ASP A C 1
ATOM 748 O O . ASP A 1 94 ? 10.647 -1.786 -8.902 1.00 93.12 94 ASP A O 1
ATOM 752 N N . VAL A 1 95 ? 9.345 -0.258 -9.905 1.00 94.19 95 VAL A N 1
ATOM 753 C CA . VAL A 1 95 ? 9.643 0.868 -9.023 1.00 94.19 95 VAL A CA 1
ATOM 754 C C . VAL A 1 95 ? 8.349 1.562 -8.626 1.00 94.19 95 VAL A C 1
ATOM 756 O O . VAL A 1 95 ? 7.347 1.481 -9.340 1.00 94.19 95 VAL A O 1
ATOM 759 N N . THR A 1 96 ? 8.360 2.270 -7.503 1.00 94.31 96 THR A N 1
ATOM 760 C CA . THR A 1 96 ? 7.245 3.129 -7.116 1.00 94.31 96 THR A CA 1
ATOM 761 C C . THR A 1 96 ? 6.783 4.024 -8.265 1.00 94.31 96 THR A C 1
ATOM 763 O O . THR A 1 96 ? 7.576 4.732 -8.893 1.00 94.31 96 THR A O 1
ATOM 766 N N . LEU A 1 97 ? 5.476 3.996 -8.495 1.00 94.88 97 LEU A N 1
ATOM 767 C CA . LEU A 1 97 ? 4.764 4.796 -9.473 1.00 94.88 97 LEU A CA 1
ATOM 768 C C . LEU A 1 97 ? 3.706 5.631 -8.752 1.00 94.88 97 LEU A C 1
ATOM 770 O O . LEU A 1 97 ? 2.916 5.102 -7.969 1.00 94.88 97 LEU A O 1
ATOM 774 N N . HIS A 1 98 ? 3.679 6.928 -9.023 1.00 92.12 98 HIS A N 1
ATOM 775 C CA . HIS A 1 98 ? 2.614 7.811 -8.569 1.00 92.12 98 HIS A CA 1
ATOM 776 C C . HIS A 1 98 ? 1.448 7.838 -9.570 1.00 92.12 98 HIS A C 1
ATOM 778 O O . HIS A 1 98 ? 1.641 7.531 -10.748 1.00 92.12 98 HIS A O 1
ATOM 784 N N . PRO A 1 99 ? 0.236 8.248 -9.148 1.00 90.81 99 PRO A N 1
ATOM 785 C CA . PRO A 1 99 ? -0.945 8.264 -10.017 1.00 90.81 99 PRO A CA 1
ATOM 786 C C . PRO A 1 99 ? -0.836 9.128 -11.279 1.00 90.81 99 PRO A C 1
ATOM 788 O O . PRO A 1 99 ? -1.593 8.931 -12.225 1.00 90.81 99 PRO A O 1
ATOM 791 N N . ASP A 1 100 ? 0.075 10.100 -11.306 1.00 89.88 100 ASP A N 1
ATOM 792 C CA . ASP A 1 100 ? 0.352 10.930 -12.482 1.00 89.88 100 ASP A CA 1
ATOM 793 C C . ASP A 1 100 ? 1.459 10.372 -13.390 1.00 89.88 100 ASP A C 1
ATOM 795 O O . ASP A 1 100 ? 1.868 11.042 -14.337 1.00 89.88 100 ASP A O 1
ATOM 799 N N . GLY A 1 101 ? 1.950 9.169 -13.097 1.00 89.44 101 GLY A N 1
ATOM 800 C CA . GLY A 1 101 ? 3.029 8.512 -13.825 1.00 89.44 101 GLY A CA 1
ATOM 801 C C . GLY A 1 101 ? 4.433 8.939 -13.399 1.00 89.44 101 GLY A C 1
ATOM 802 O O . GLY A 1 101 ? 5.396 8.428 -13.962 1.00 89.44 101 GLY A O 1
ATOM 803 N N . SER A 1 102 ? 4.577 9.849 -12.429 1.00 89.56 102 SER A N 1
ATOM 804 C CA . SER A 1 102 ? 5.892 10.212 -11.891 1.00 89.56 102 SER A CA 1
ATOM 805 C C . SER A 1 102 ? 6.452 9.126 -10.967 1.00 89.56 102 SER A C 1
ATOM 807 O O . SER A 1 102 ? 5.721 8.293 -10.428 1.00 89.56 102 SER A O 1
ATOM 809 N N . ASN A 1 103 ? 7.768 9.144 -10.760 1.00 88.62 103 ASN A N 1
ATOM 810 C CA . ASN A 1 103 ? 8.472 8.195 -9.904 1.00 88.62 103 ASN A CA 1
ATOM 811 C C . ASN A 1 103 ? 9.368 8.965 -8.927 1.00 88.62 103 ASN A C 1
ATOM 813 O O . ASN A 1 103 ? 10.023 9.932 -9.337 1.00 88.62 103 ASN A O 1
ATOM 817 N N . PRO A 1 104 ? 9.481 8.520 -7.666 1.00 82.50 104 PRO A N 1
ATOM 818 C CA . PRO A 1 104 ? 10.496 9.022 -6.749 1.00 82.50 104 PRO A CA 1
ATOM 819 C C . PRO A 1 104 ? 11.887 8.910 -7.376 1.00 82.50 104 PRO A C 1
ATOM 821 O O . PRO A 1 104 ? 12.198 7.918 -8.037 1.00 82.50 104 PRO A O 1
ATOM 824 N N . HIS A 1 105 ? 12.722 9.931 -7.183 1.00 79.19 105 HIS A N 1
ATOM 825 C CA . HIS A 1 105 ? 14.100 9.967 -7.693 1.00 79.19 105 HIS A CA 1
ATOM 826 C C . HIS A 1 105 ? 14.227 9.758 -9.217 1.00 79.19 105 HIS A C 1
ATOM 828 O O . HIS A 1 105 ? 15.287 9.358 -9.694 1.00 79.19 105 HIS A O 1
ATOM 834 N N . ASN A 1 106 ? 13.158 9.993 -9.992 1.00 78.94 106 ASN A N 1
ATOM 835 C CA . ASN A 1 106 ? 13.079 9.644 -11.418 1.00 78.94 106 ASN A CA 1
ATOM 836 C C . ASN A 1 106 ? 13.398 8.159 -11.697 1.00 78.94 106 ASN A C 1
ATOM 838 O O . ASN A 1 106 ? 13.946 7.825 -12.744 1.00 78.94 106 ASN A O 1
ATOM 842 N N . GLY A 1 107 ? 13.106 7.271 -10.741 1.00 73.81 107 GLY A N 1
ATOM 843 C CA . GLY A 1 107 ? 13.429 5.843 -10.810 1.00 73.81 107 GLY A CA 1
ATOM 844 C C . GLY A 1 107 ? 14.868 5.485 -10.417 1.00 73.81 107 GLY A C 1
ATOM 845 O O . GLY A 1 107 ? 15.180 4.305 -10.277 1.00 73.81 107 GLY A O 1
ATOM 846 N N . CYS A 1 108 ? 15.737 6.471 -10.180 1.00 78.56 108 CYS A N 1
ATOM 847 C CA . CYS A 1 108 ? 17.129 6.270 -9.776 1.00 78.56 108 CYS A CA 1
ATOM 848 C C . CYS A 1 108 ? 17.266 6.299 -8.249 1.00 78.56 108 CYS A C 1
ATOM 850 O O . CYS A 1 108 ? 17.800 7.250 -7.676 1.00 78.56 108 CYS A O 1
ATOM 852 N N . VAL A 1 109 ? 16.762 5.266 -7.575 1.00 81.19 109 VAL A N 1
ATOM 853 C CA . VAL A 1 109 ? 16.883 5.147 -6.115 1.00 81.19 109 VAL A CA 1
ATOM 854 C C . VAL A 1 109 ? 18.340 4.812 -5.743 1.00 81.19 109 VAL A C 1
ATOM 856 O O . VAL A 1 109 ? 18.868 3.823 -6.260 1.00 81.19 109 VAL A O 1
ATOM 859 N N . PRO A 1 110 ? 19.007 5.591 -4.865 1.00 81.00 110 PRO A N 1
ATOM 860 C CA . PRO A 1 110 ? 20.407 5.362 -4.498 1.00 81.00 110 PRO A CA 1
ATOM 861 C C . PRO A 1 110 ? 20.654 3.953 -3.950 1.00 81.00 110 PRO A C 1
ATOM 863 O O . PRO A 1 110 ? 19.895 3.461 -3.113 1.00 81.00 110 PRO A O 1
ATOM 866 N N . VAL A 1 111 ? 21.736 3.304 -4.387 1.00 80.12 111 VAL A N 1
ATOM 867 C CA . VAL A 1 111 ? 22.048 1.913 -4.010 1.00 80.12 111 VAL A CA 1
ATOM 868 C C . VAL A 1 111 ? 22.430 1.803 -2.536 1.00 80.12 111 VAL A C 1
ATOM 870 O O . VAL A 1 111 ? 22.105 0.816 -1.872 1.00 80.12 111 VAL A O 1
ATOM 873 N N . GLU A 1 112 ? 23.075 2.844 -2.024 1.00 85.75 112 GLU A N 1
ATOM 874 C CA . GLU A 1 112 ? 23.586 2.962 -0.664 1.00 85.75 112 GLU A CA 1
ATOM 875 C C . GLU A 1 112 ? 22.451 3.084 0.360 1.00 85.75 112 GLU A C 1
ATOM 877 O O . GLU A 1 112 ? 22.610 2.689 1.515 1.00 85.75 112 GLU A O 1
ATOM 882 N N . ASN A 1 113 ? 21.283 3.583 -0.060 1.00 87.50 113 ASN A N 1
ATOM 883 C CA . ASN A 1 113 ? 20.130 3.732 0.814 1.00 87.50 113 ASN A CA 1
ATOM 884 C C . ASN A 1 113 ? 19.235 2.488 0.750 1.00 87.50 113 ASN A C 1
ATOM 886 O O . ASN A 1 113 ? 18.254 2.416 0.005 1.00 87.50 113 ASN A O 1
ATOM 890 N N . GLN A 1 114 ? 19.583 1.488 1.562 1.00 88.12 114 GLN A N 1
ATOM 891 C CA . GLN A 1 114 ? 18.840 0.228 1.642 1.00 88.12 114 GLN A CA 1
ATOM 892 C C . GLN A 1 114 ? 17.364 0.428 2.006 1.00 88.12 114 GLN A C 1
ATOM 894 O O . GLN A 1 114 ? 16.517 -0.300 1.490 1.00 88.12 114 GLN A O 1
ATOM 899 N N . HIS A 1 115 ? 17.050 1.413 2.854 1.00 86.81 115 HIS A N 1
ATOM 900 C CA . HIS A 1 115 ? 15.676 1.698 3.261 1.00 86.81 115 HIS A CA 1
ATOM 901 C C . HIS A 1 115 ? 14.837 2.199 2.082 1.00 86.81 115 HIS A C 1
ATOM 903 O O . HIS A 1 115 ? 13.797 1.616 1.776 1.00 86.81 115 HIS A O 1
ATOM 909 N N . GLU A 1 116 ? 15.331 3.205 1.359 1.00 87.19 116 GLU A N 1
ATOM 910 C CA . GLU A 1 116 ? 14.665 3.738 0.162 1.00 87.19 116 GLU A CA 1
ATOM 911 C C . GLU A 1 116 ? 14.527 2.672 -0.928 1.00 87.19 116 GLU A C 1
ATOM 913 O O . GLU A 1 116 ? 13.485 2.555 -1.574 1.00 87.19 116 GLU A O 1
ATOM 918 N N . ARG A 1 117 ? 15.546 1.824 -1.106 1.00 90.00 117 ARG A N 1
ATOM 919 C CA . ARG A 1 117 ? 15.466 0.696 -2.041 1.00 90.00 117 ARG A CA 1
ATOM 920 C C . ARG A 1 117 ? 14.406 -0.321 -1.650 1.00 90.00 117 ARG A C 1
ATOM 922 O O . ARG A 1 117 ? 13.673 -0.800 -2.517 1.00 90.00 117 ARG A O 1
ATOM 929 N N . GLN A 1 118 ? 14.319 -0.668 -0.371 1.00 91.12 118 GLN A N 1
ATOM 930 C CA . GLN A 1 118 ? 13.283 -1.576 0.109 1.00 91.12 118 GLN A CA 1
ATOM 931 C C . GLN A 1 118 ? 11.894 -0.975 -0.119 1.00 91.12 118 GLN A C 1
ATOM 933 O O . GLN A 1 118 ? 10.988 -1.670 -0.581 1.00 91.12 118 GLN A O 1
ATOM 938 N N . LEU A 1 119 ? 11.747 0.319 0.158 1.00 90.44 119 LEU A N 1
ATOM 939 C CA . LEU A 1 119 ? 10.498 1.044 -0.000 1.00 90.44 119 LEU A CA 1
ATOM 940 C C . LEU A 1 119 ? 10.034 1.090 -1.459 1.00 90.44 119 LEU A C 1
ATOM 942 O O . LEU A 1 119 ? 8.871 0.798 -1.745 1.00 90.44 119 LEU A O 1
ATOM 946 N N . HIS A 1 120 ? 10.946 1.431 -2.368 1.00 92.81 120 HIS A N 1
ATOM 947 C CA . HIS A 1 120 ? 10.611 1.723 -3.756 1.00 92.81 120 HIS A CA 1
ATOM 948 C C . HIS A 1 120 ? 10.722 0.539 -4.711 1.00 92.81 120 HIS A C 1
ATOM 950 O O . HIS A 1 120 ? 10.118 0.596 -5.776 1.00 92.81 120 HIS A O 1
ATOM 956 N N . HIS A 1 121 ? 11.437 -0.524 -4.339 1.00 93.81 121 HIS A N 1
ATOM 957 C CA . HIS A 1 121 ? 11.585 -1.735 -5.154 1.00 93.81 121 HIS A CA 1
ATOM 958 C C . HIS A 1 121 ? 11.257 -3.005 -4.369 1.00 93.81 121 HIS A C 1
ATOM 960 O O . HIS A 1 121 ? 10.472 -3.833 -4.825 1.00 93.81 121 HIS A O 1
ATOM 966 N N . GLY A 1 122 ? 11.833 -3.162 -3.174 1.00 94.06 122 GLY A N 1
ATOM 967 C CA . GLY A 1 122 ? 11.768 -4.417 -2.420 1.00 94.06 122 GLY A CA 1
ATOM 968 C C . GLY A 1 122 ? 10.342 -4.864 -2.093 1.00 94.06 122 GLY A C 1
ATOM 969 O O . GLY A 1 122 ? 9.998 -6.024 -2.295 1.00 94.06 122 GLY A O 1
ATOM 970 N N . ASN A 1 123 ? 9.478 -3.951 -1.646 1.00 94.19 123 ASN A N 1
ATOM 971 C CA . ASN A 1 123 ? 8.087 -4.285 -1.325 1.00 94.19 123 ASN A CA 1
ATOM 972 C C . ASN A 1 123 ? 7.278 -4.699 -2.564 1.00 94.19 123 ASN A C 1
ATOM 974 O O . ASN A 1 123 ? 6.455 -5.608 -2.480 1.00 94.19 123 ASN A O 1
ATOM 978 N N . ILE A 1 124 ? 7.536 -4.065 -3.710 1.00 97.12 124 ILE A N 1
ATOM 979 C CA . ILE A 1 124 ? 6.896 -4.397 -4.990 1.00 97.12 124 ILE A CA 1
ATOM 980 C C . ILE A 1 124 ? 7.340 -5.788 -5.441 1.00 97.12 124 ILE A C 1
ATOM 982 O O . ILE A 1 124 ? 6.511 -6.611 -5.825 1.00 97.12 124 ILE A O 1
ATOM 986 N N . GLN A 1 125 ? 8.640 -6.070 -5.340 1.00 96.81 125 GLN A N 1
ATOM 987 C CA . GLN A 1 125 ? 9.188 -7.383 -5.649 1.00 96.81 125 GLN A CA 1
ATOM 988 C C . GLN A 1 125 ? 8.571 -8.464 -4.756 1.00 96.81 125 GLN A C 1
ATOM 990 O O . GLN A 1 125 ? 8.124 -9.480 -5.269 1.00 96.81 125 GLN A O 1
ATOM 995 N N . ILE A 1 126 ? 8.446 -8.222 -3.448 1.00 96.19 126 ILE A N 1
ATOM 996 C CA . ILE A 1 126 ? 7.794 -9.162 -2.524 1.00 96.19 126 ILE A CA 1
ATOM 997 C C . ILE A 1 126 ? 6.340 -9.431 -2.934 1.00 96.19 126 ILE A C 1
ATOM 999 O O . ILE A 1 126 ? 5.906 -10.579 -2.903 1.00 96.19 126 ILE A O 1
ATOM 1003 N N . MET A 1 127 ? 5.580 -8.401 -3.325 1.00 97.00 127 MET A N 1
ATOM 1004 C CA . MET A 1 127 ? 4.208 -8.586 -3.818 1.00 97.00 127 MET A CA 1
ATOM 1005 C C . MET A 1 127 ? 4.168 -9.430 -5.090 1.00 97.00 127 MET A C 1
ATOM 1007 O O . MET A 1 127 ? 3.289 -10.275 -5.222 1.00 97.00 127 MET A O 1
ATOM 1011 N N . ARG A 1 128 ? 5.133 -9.227 -5.993 1.00 97.31 128 ARG A N 1
ATOM 1012 C CA . ARG A 1 128 ? 5.267 -9.991 -7.237 1.00 97.31 128 ARG A CA 1
ATOM 1013 C C . ARG A 1 128 ? 5.629 -11.450 -6.976 1.00 97.31 128 ARG A C 1
ATOM 1015 O O . ARG A 1 128 ? 5.004 -12.333 -7.547 1.00 97.31 128 ARG A O 1
ATOM 1022 N N . ASP A 1 129 ? 6.593 -11.696 -6.096 1.00 97.56 129 ASP A N 1
ATOM 1023 C CA . ASP A 1 129 ? 7.061 -13.039 -5.741 1.00 97.56 129 ASP A CA 1
ATOM 1024 C C . ASP A 1 129 ? 5.971 -13.860 -5.038 1.00 97.56 129 ASP A C 1
ATOM 1026 O O . ASP A 1 129 ? 5.928 -15.084 -5.162 1.00 97.56 129 ASP A O 1
ATOM 1030 N N . LEU A 1 130 ? 5.099 -13.189 -4.281 1.00 96.50 130 LEU A N 1
ATOM 1031 C CA . LEU A 1 130 ? 3.969 -13.805 -3.585 1.00 96.50 130 LEU A CA 1
ATOM 1032 C C . LEU A 1 130 ? 2.683 -13.856 -4.420 1.00 96.50 130 LEU A C 1
ATOM 1034 O O . LEU A 1 130 ? 1.741 -14.503 -3.980 1.00 96.50 130 LEU A O 1
ATOM 1038 N N . ASP A 1 131 ? 2.651 -13.183 -5.572 1.00 96.94 131 ASP A N 1
ATOM 1039 C CA . ASP A 1 131 ? 1.465 -12.991 -6.415 1.00 96.94 131 ASP A CA 1
ATOM 1040 C C . ASP A 1 131 ? 0.235 -12.502 -5.625 1.00 96.94 131 ASP A C 1
ATOM 1042 O O . ASP A 1 131 ? -0.848 -13.079 -5.698 1.00 96.94 131 ASP A O 1
ATOM 1046 N N . ILE A 1 132 ? 0.434 -11.452 -4.812 1.00 96.81 132 ILE A N 1
ATOM 1047 C CA . ILE A 1 132 ? -0.604 -10.942 -3.902 1.00 96.81 132 ILE A CA 1
ATOM 1048 C C . ILE A 1 132 ? -1.829 -10.467 -4.679 1.00 96.81 132 ILE A C 1
ATOM 1050 O O . ILE A 1 132 ? -1.754 -9.522 -5.469 1.00 96.81 132 ILE A O 1
ATOM 1054 N N . ASP A 1 133 ? -2.990 -11.025 -4.343 1.00 96.75 133 ASP A N 1
ATOM 1055 C CA . ASP A 1 133 ? -4.260 -10.557 -4.885 1.00 96.75 133 ASP A CA 1
ATOM 1056 C C . ASP A 1 133 ? -4.847 -9.364 -4.096 1.00 96.75 133 ASP A C 1
ATOM 1058 O O . ASP A 1 133 ? -4.421 -8.988 -2.996 1.00 96.75 133 ASP A O 1
ATOM 1062 N N . ARG A 1 134 ? -5.893 -8.744 -4.653 1.00 97.00 134 ARG A N 1
ATOM 1063 C CA . ARG A 1 134 ? -6.573 -7.595 -4.031 1.00 97.00 134 ARG A CA 1
ATOM 1064 C C . ARG A 1 134 ? -7.151 -7.905 -2.643 1.00 97.00 134 ARG A C 1
ATOM 1066 O O . ARG A 1 134 ? -7.217 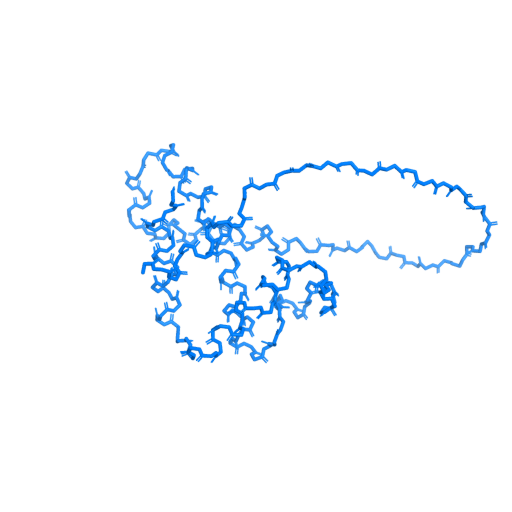-7.002 -1.802 1.00 97.00 134 ARG A O 1
ATOM 1073 N N . LYS A 1 135 ? -7.633 -9.128 -2.403 1.00 97.69 135 LYS A N 1
ATOM 1074 C CA . LYS A 1 135 ? -8.229 -9.527 -1.117 1.00 97.69 135 LYS A CA 1
ATOM 1075 C C . LYS A 1 135 ? -7.139 -9.679 -0.064 1.00 97.69 135 LYS A C 1
ATOM 1077 O O . LYS A 1 135 ? -7.297 -9.165 1.041 1.00 97.69 135 LYS A O 1
ATOM 1082 N N . GLU A 1 136 ? -6.034 -10.323 -0.413 1.00 97.31 136 GLU A N 1
ATOM 1083 C CA . GLU A 1 136 ? -4.858 -10.481 0.441 1.00 97.31 136 GLU A CA 1
ATOM 1084 C C . GLU A 1 136 ? -4.248 -9.126 0.803 1.00 97.31 136 GLU A C 1
ATOM 1086 O O . GLU A 1 136 ? -3.995 -8.863 1.980 1.00 97.31 136 GLU A O 1
ATOM 1091 N N . TYR A 1 137 ? -4.111 -8.221 -0.170 1.00 96.94 137 TYR A N 1
ATOM 1092 C CA . TYR A 1 137 ? -3.698 -6.836 0.070 1.00 96.94 137 TYR A CA 1
ATOM 1093 C C . TYR A 1 137 ? -4.631 -6.111 1.053 1.00 96.94 137 TYR A C 1
ATOM 1095 O O . TYR A 1 137 ? -4.167 -5.486 2.013 1.00 96.94 137 TYR A O 1
ATOM 1103 N N . ALA A 1 138 ? -5.950 -6.203 0.849 1.00 95.88 138 ALA A N 1
ATOM 1104 C CA . ALA A 1 138 ? -6.923 -5.554 1.725 1.00 95.88 138 ALA A CA 1
ATOM 1105 C C . ALA A 1 138 ? -6.833 -6.091 3.164 1.00 95.88 138 ALA A C 1
ATOM 1107 O O . ALA A 1 138 ? -6.804 -5.305 4.114 1.00 95.88 138 ALA A O 1
ATOM 1108 N N . LEU A 1 139 ? -6.719 -7.412 3.327 1.00 96.12 139 LEU A N 1
ATOM 1109 C CA . LEU A 1 139 ? -6.531 -8.056 4.629 1.00 96.12 139 LEU A CA 1
ATOM 1110 C C . LEU A 1 139 ? -5.208 -7.648 5.283 1.00 96.12 139 LEU A C 1
ATOM 1112 O O . LEU A 1 139 ? -5.181 -7.359 6.479 1.00 96.12 139 LEU A O 1
ATOM 1116 N N . LEU A 1 140 ? -4.122 -7.558 4.514 1.00 95.44 140 LEU A N 1
ATOM 1117 C CA . LEU A 1 140 ? -2.817 -7.137 5.017 1.00 95.44 140 LEU A CA 1
ATOM 1118 C C . LEU A 1 140 ? -2.857 -5.712 5.587 1.00 95.44 140 LEU A C 1
ATOM 1120 O O . LEU A 1 140 ? -2.316 -5.480 6.669 1.00 95.44 140 LEU A O 1
ATOM 1124 N N . LYS A 1 141 ? -3.557 -4.774 4.930 1.00 94.50 141 LYS A N 1
ATOM 1125 C CA . LYS A 1 141 ? -3.784 -3.428 5.490 1.00 94.50 141 LYS A CA 1
ATOM 1126 C C . LYS A 1 141 ? -4.506 -3.484 6.828 1.00 94.50 141 LYS A C 1
ATOM 1128 O O . LYS A 1 141 ? -4.118 -2.780 7.754 1.00 94.50 141 LYS A O 1
ATOM 1133 N N . VAL A 1 142 ? -5.547 -4.308 6.937 1.00 94.50 142 VAL A N 1
ATOM 1134 C CA . VAL A 1 142 ? -6.304 -4.452 8.189 1.00 94.50 142 VAL A CA 1
ATOM 1135 C C . VAL A 1 142 ? -5.409 -5.007 9.294 1.00 94.50 142 VAL A C 1
ATOM 1137 O O . VAL A 1 142 ? -5.414 -4.466 10.393 1.00 94.50 142 VAL A O 1
ATOM 1140 N N . ILE A 1 143 ? -4.586 -6.018 9.004 1.00 94.44 143 ILE A N 1
ATOM 1141 C CA . ILE A 1 143 ? -3.633 -6.584 9.972 1.00 94.44 143 ILE A CA 1
ATOM 1142 C C . ILE A 1 143 ? -2.661 -5.513 10.484 1.00 94.44 143 ILE A C 1
ATOM 1144 O O . ILE A 1 143 ? -2.426 -5.440 11.688 1.00 94.44 143 ILE A O 1
ATOM 1148 N N . ILE A 1 144 ? -2.125 -4.673 9.593 1.00 92.38 144 ILE A N 1
ATOM 1149 C CA . ILE A 1 144 ? -1.223 -3.567 9.959 1.00 92.38 144 ILE A CA 1
ATOM 1150 C C . ILE A 1 144 ? -1.928 -2.557 10.868 1.00 92.38 144 ILE A C 1
ATOM 1152 O O . ILE A 1 144 ? -1.350 -2.105 11.852 1.00 92.38 144 ILE A O 1
ATOM 1156 N N . ILE A 1 145 ? -3.179 -2.210 10.564 1.00 92.88 145 ILE A N 1
ATOM 1157 C CA . ILE A 1 145 ? -3.955 -1.263 11.374 1.00 92.88 145 ILE A CA 1
ATOM 1158 C C . ILE A 1 145 ? -4.266 -1.869 12.742 1.00 92.88 145 ILE A C 1
ATOM 1160 O O . ILE A 1 145 ? -4.072 -1.222 13.760 1.00 92.88 145 ILE A O 1
ATOM 1164 N N . CYS A 1 146 ? -4.724 -3.117 12.797 1.00 89.12 146 CYS A N 1
ATOM 1165 C CA . CYS A 1 146 ? -5.140 -3.756 14.044 1.00 89.12 146 CYS A CA 1
ATOM 1166 C C . CYS A 1 146 ? -3.972 -4.180 14.949 1.00 89.12 146 CYS A C 1
ATOM 1168 O O . CYS A 1 146 ? -4.213 -4.557 16.095 1.00 89.12 146 CYS A O 1
ATOM 1170 N N . ASN A 1 147 ? -2.729 -4.122 14.467 1.00 84.62 147 ASN A N 1
ATOM 1171 C CA . ASN A 1 147 ? -1.534 -4.404 15.256 1.00 84.62 147 ASN A CA 1
ATOM 1172 C C . ASN A 1 147 ? -0.467 -3.311 15.050 1.00 84.62 147 ASN A C 1
ATOM 1174 O O . ASN A 1 147 ? 0.545 -3.562 14.389 1.00 84.62 147 ASN A O 1
ATOM 1178 N N . PRO A 1 148 ? -0.701 -2.096 15.583 1.00 70.94 148 PRO A N 1
ATOM 1179 C CA . PRO A 1 148 ? 0.153 -0.939 15.319 1.00 70.94 148 PRO A CA 1
ATOM 1180 C C . PRO A 1 148 ? 1.544 -0.982 15.988 1.00 70.94 148 PRO A C 1
ATOM 1182 O O . PRO A 1 148 ? 2.365 -0.119 15.684 1.00 70.94 148 PRO A O 1
ATOM 1185 N N . GLY A 1 149 ? 1.847 -1.996 16.809 1.00 60.66 149 GLY A N 1
ATOM 1186 C CA . GLY A 1 149 ? 3.114 -2.103 17.548 1.00 60.66 149 GLY A CA 1
ATOM 1187 C C . GLY A 1 149 ? 3.137 -1.311 18.848 1.00 60.66 149 GLY A C 1
ATOM 1188 O O . GLY A 1 149 ? 2.469 -0.257 18.929 1.00 60.66 149 GLY A O 1
#

Sequence (149 aa):
ITKIYVLLSTASETSHTPPNTIAISHDNVSQMSSKPVETKLWPLVDLMISIEYMKTFEFFHCLSHKDKLALARHSAMICAYLSLAYYSYENKSDVTLHPDGSNPHNGCVPVENQHERQLHHGNIQIMRDLDIDRKEYALLKVIIICNPG

Organism: NCBI:txid358040

InterPro domains:
  IPR000536 Nuclear hormone receptor, ligand-binding domain [PF00104] (46-146)
  IPR000536 Nuclear hormone receptor, ligand-binding domain [PS51843] (1-149)
  IPR035500 Nuclear hormone receptor-like domain superfamily [G3DSA:1.10.565.10] (9-149)
  IPR035500 Nuclear hormone receptor-like domain superfamily [SSF48508] (38-149)
  IPR050274 Nuclear hormone receptor family NR2 subfamily [PTHR24083] (19-148)

pLDDT: mean 78.27, std 24.91, range [27.72, 97.75]

Foldseek 3Di:
DVVVVVVQPPPDDDDDDDDDDDDDDDDDDDDDPDPPPPPPPLLVVLLVVLLVVCVVDPVLVVDDPVVVVVLSVQQSSVSSLLVQLVVCLVVVHQFGADPVRAGVVSRCQDPVPPPSCCSTHVSNVVCVVVVDDPVNSVVVSVVCSVDSD

Secondary structure (DSSP, 8-state):
-HHHHHHHTTS------------------------------HHHHHHHHHHHHHTTSHHHHHS-HHHHHHHHHHHHHHHHHHHHHHHHHHTT-SS---TTS--GGGG---TT-HHHHIIIIIHHHHHHHHT--HHHHHHHHHHHHH---

Radius of gyration: 19.25 Å; chains: 1; bounding box: 49×48×42 Å